Protein AF-A0A7S4IQ19-F1 (afdb_monomer_lite)

Organism: NCBI:txid72548

Radius of gyration: 17.25 Å; chains: 1; bounding box: 38×39×46 Å

Sequence (146 aa):
PANYAGDPLLTNWTKPSYNPIIESTQRDPSTPWQTPSGEWRLRTYDSMVYGAASAADVLAGKWYTIGKSGDFRQCECPSVYPLPAPTPGTEAAYAAAKAAGALPDTVHKTSCGGDWWQVGSYVAGPPKTLGSFNATPGWEDLFEQR

Foldseek 3Di:
DFDCPVCVVSPDDDDDPPPPLDPPPFDQKEDWDADPQQWIWIATLQQWIKIANHPVRVVVSNIDTLGHDPQADRAHNKYKDFDDQDDPPCNVVVVVCVVVVNAATMWIWHQDVFIFIFGFHWACPDPSHRIHTDGDPPRGGPDGPD

InterPro domains:
  IPR023296 Glycosyl hydrolase, five-bladed beta-propeller domain superfamily [G3DSA:2.115.10.20] (2-142)
  IPR023296 Glycosyl hydrolase, five-bladed beta-propeller domain superfamily [SSF75005] (4-128)

Secondary structure (DSSP, 8-state):
---TTT-TT-------TT--SS-TT---PPPPEE-TTS-EEEE-TTSEEEEESSHHHHHTT--EEEEE-SSS---EEEEEEEPPPPPTT-HHHHHHHHHTT-S--EEEEEESSSEEEEEEEEE--STTS--EEEEPTT-SSTT-B-

pLDDT: mean 91.53, std 9.38, range [50.28, 98.5]

Structure (mmCIF, N/CA/C/O backbone):
data_AF-A0A7S4IQ19-F1
#
_entry.id   AF-A0A7S4IQ19-F1
#
loop_
_atom_site.group_PDB
_atom_site.id
_atom_site.type_symbol
_atom_site.label_atom_id
_atom_site.label_alt_id
_atom_site.label_comp_id
_atom_site.label_asym_id
_atom_site.label_entity_id
_atom_site.label_seq_id
_atom_site.pdbx_PDB_ins_code
_atom_site.Cartn_x
_atom_site.Cartn_y
_atom_site.Cartn_z
_atom_site.occupancy
_atom_site.B_iso_or_equiv
_atom_site.auth_seq_id
_atom_site.auth_comp_id
_atom_site.auth_asym_id
_atom_site.auth_atom_id
_atom_site.pdbx_PDB_model_num
ATOM 1 N N . PRO A 1 1 ? -9.970 10.751 16.019 1.00 61.88 1 PRO A N 1
ATOM 2 C CA . PRO A 1 1 ? -9.352 11.123 14.720 1.00 61.88 1 PRO A CA 1
ATOM 3 C C . PRO A 1 1 ? -8.419 12.326 14.904 1.00 61.88 1 PRO A C 1
ATOM 5 O O . PRO A 1 1 ? -8.631 13.078 15.852 1.00 61.88 1 PRO A O 1
ATOM 8 N N . ALA A 1 2 ? -7.406 12.489 14.050 1.00 70.81 2 ALA A N 1
ATOM 9 C CA . ALA A 1 2 ? -6.478 13.622 14.117 1.00 70.81 2 ALA A CA 1
ATOM 10 C C . ALA A 1 2 ? -7.171 14.953 13.758 1.00 70.81 2 ALA A C 1
ATOM 12 O O . ALA A 1 2 ? -7.957 15.006 12.811 1.00 70.81 2 ALA A O 1
ATOM 13 N N . ASN A 1 3 ? -6.878 16.024 14.503 1.00 78.50 3 ASN A N 1
ATOM 14 C CA . ASN A 1 3 ? -7.401 17.373 14.263 1.00 78.50 3 ASN A CA 1
ATOM 15 C C . ASN A 1 3 ? -6.382 18.215 13.479 1.00 78.50 3 ASN A C 1
ATOM 17 O O . ASN A 1 3 ? -5.741 19.090 14.044 1.00 78.50 3 ASN A O 1
ATOM 21 N N . TYR A 1 4 ? -6.231 17.976 12.178 1.00 82.69 4 TYR A N 1
ATOM 22 C CA . TYR A 1 4 ? -5.222 18.683 11.373 1.00 82.69 4 TYR A CA 1
ATOM 23 C C . TYR A 1 4 ? -5.389 20.214 11.350 1.00 82.69 4 TYR A C 1
ATOM 25 O O . TYR A 1 4 ? -4.401 20.930 11.228 1.00 82.69 4 TYR A O 1
ATOM 33 N N . ALA A 1 5 ? -6.621 20.722 11.477 1.00 86.50 5 ALA A N 1
ATOM 34 C CA . ALA A 1 5 ? -6.893 22.161 11.451 1.00 86.50 5 ALA A CA 1
ATOM 35 C C . ALA A 1 5 ? -6.515 22.870 12.764 1.00 86.50 5 ALA A C 1
ATOM 37 O O . ALA A 1 5 ? -6.096 24.024 12.731 1.00 86.50 5 ALA A O 1
ATOM 38 N N . GLY A 1 6 ? -6.675 22.200 13.912 1.00 91.94 6 GLY A N 1
ATOM 39 C CA . GLY A 1 6 ? -6.386 22.765 15.239 1.00 91.94 6 GLY A CA 1
ATOM 40 C C . GLY A 1 6 ? -5.126 22.225 15.923 1.00 91.94 6 GLY A C 1
ATOM 41 O O . GLY A 1 6 ? -4.714 22.774 16.937 1.00 91.94 6 GLY A O 1
ATOM 42 N N . ASP A 1 7 ? -4.521 21.164 15.391 1.00 92.31 7 ASP A N 1
ATOM 43 C CA . ASP A 1 7 ? -3.308 20.514 15.899 1.00 92.31 7 ASP A CA 1
ATOM 44 C C . ASP A 1 7 ? -2.420 20.072 14.715 1.00 92.31 7 ASP A C 1
ATOM 46 O O . ASP A 1 7 ? -2.296 18.879 14.427 1.00 92.31 7 ASP A O 1
ATOM 50 N N . PRO A 1 8 ? -1.819 21.024 13.973 1.00 92.25 8 PRO A N 1
ATOM 51 C CA . PRO A 1 8 ? -1.045 20.733 12.761 1.00 92.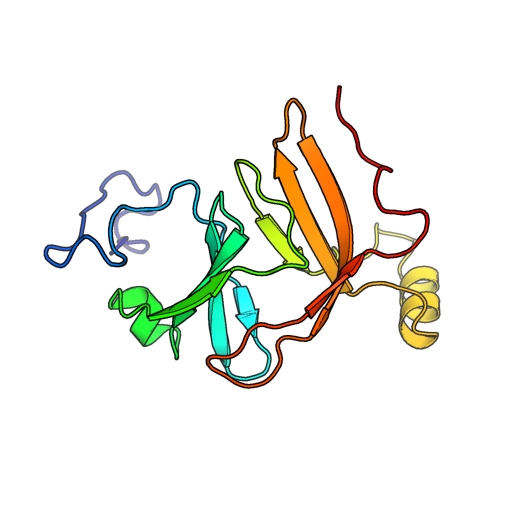25 8 PRO A CA 1
ATOM 52 C C . PRO A 1 8 ? 0.225 19.915 13.031 1.00 92.25 8 PRO A C 1
ATOM 54 O O . PRO A 1 8 ? 0.751 19.275 12.124 1.00 92.25 8 PRO A O 1
ATOM 57 N N . LEU A 1 9 ? 0.716 19.930 14.273 1.00 93.69 9 LEU A N 1
ATOM 58 C CA . LEU A 1 9 ? 1.867 19.139 14.707 1.00 93.69 9 LEU A CA 1
ATOM 59 C C . LEU A 1 9 ? 1.467 17.753 15.232 1.00 93.69 9 LEU A C 1
ATOM 61 O O . LEU A 1 9 ? 2.349 16.973 15.583 1.00 93.69 9 LEU A O 1
ATOM 65 N N . LEU A 1 10 ? 0.165 17.442 15.277 1.00 92.38 10 LEU A N 1
ATOM 66 C CA . LEU A 1 10 ? -0.374 16.170 15.759 1.00 92.38 10 LEU A CA 1
ATOM 67 C C . LEU A 1 10 ? 0.164 15.810 17.150 1.00 92.38 10 LEU A C 1
ATOM 69 O O . LEU A 1 10 ? 0.646 14.703 17.386 1.00 92.38 10 LEU A O 1
ATOM 73 N N . THR A 1 11 ? 0.117 16.762 18.077 1.00 94.00 11 THR A N 1
ATOM 74 C CA . THR A 1 11 ? 0.588 16.562 19.454 1.00 94.00 11 THR A CA 1
ATOM 75 C C . THR A 1 11 ? -0.391 15.745 20.298 1.00 94.00 11 THR A C 1
ATOM 77 O O . THR A 1 11 ? 0.023 15.089 21.254 1.00 94.00 11 THR A O 1
ATOM 80 N N . ASN A 1 12 ? -1.674 15.717 19.926 1.00 91.00 12 ASN A N 1
ATOM 81 C CA . ASN A 1 12 ? -2.728 15.015 20.650 1.00 91.00 12 ASN A CA 1
ATOM 82 C C . ASN A 1 12 ? -3.312 13.869 19.818 1.00 91.00 12 ASN A C 1
ATOM 84 O O . ASN A 1 12 ? -3.902 14.072 18.756 1.00 91.00 12 ASN A O 1
ATOM 88 N N . TRP A 1 13 ? -3.225 12.650 20.355 1.00 89.56 13 TRP A N 1
ATOM 89 C CA . TRP A 1 13 ? -3.779 11.447 19.733 1.00 89.56 13 TRP A CA 1
ATOM 90 C C . TRP A 1 13 ? -4.848 10.818 20.621 1.00 89.56 13 TRP A C 1
ATOM 92 O O . TRP A 1 13 ? -4.587 10.432 21.759 1.00 89.56 13 TRP A O 1
ATOM 102 N N . THR A 1 14 ? -6.057 10.655 20.083 1.00 89.25 14 THR A N 1
ATOM 103 C CA . THR A 1 14 ? -7.145 9.934 20.756 1.00 89.25 14 THR A CA 1
ATOM 104 C C . THR A 1 14 ? -7.401 8.609 20.059 1.00 89.25 14 THR A C 1
ATOM 106 O O . THR A 1 14 ? -7.734 8.575 18.870 1.00 89.25 14 THR A O 1
ATOM 109 N N . LYS A 1 15 ? -7.290 7.512 20.813 1.00 90.25 15 LYS A N 1
ATOM 110 C CA . LYS A 1 15 ? -7.715 6.193 20.342 1.00 90.25 15 LYS A CA 1
ATOM 111 C C . LYS A 1 15 ? -9.246 6.144 20.326 1.00 90.25 15 LYS A C 1
ATOM 113 O O . LYS A 1 15 ? -9.858 6.555 21.312 1.00 90.25 15 LYS A O 1
ATOM 118 N N . PRO A 1 16 ? -9.876 5.660 19.248 1.00 89.19 16 PRO A N 1
ATOM 119 C CA . PRO A 1 16 ? -11.318 5.475 19.248 1.00 89.19 16 PRO A CA 1
ATOM 120 C C . PRO A 1 16 ? -11.731 4.422 20.284 1.00 89.19 16 PRO A C 1
ATOM 122 O O . PRO A 1 16 ? -11.002 3.461 20.533 1.00 89.19 16 PRO A O 1
ATOM 125 N N . SER A 1 17 ? -12.919 4.589 20.865 1.00 92.75 17 SER A N 1
ATOM 126 C CA . SER A 1 17 ? -13.470 3.666 21.869 1.00 92.75 17 SER A CA 1
ATOM 127 C C . SER A 1 17 ? -13.808 2.284 21.308 1.00 92.75 17 SER A C 1
ATOM 129 O O . SER A 1 17 ? -13.890 1.331 22.072 1.00 92.75 17 SER A O 1
ATOM 131 N N . TYR A 1 18 ? -13.979 2.168 19.988 1.00 89.31 18 TYR A N 1
ATOM 132 C CA . TYR A 1 18 ? -14.252 0.909 19.292 1.00 89.31 18 TYR A CA 1
ATOM 133 C C . TYR A 1 18 ? -12.992 0.086 18.984 1.00 89.31 18 TYR A C 1
ATOM 135 O O . TYR A 1 18 ? -13.085 -0.919 18.288 1.00 89.31 18 TYR A O 1
ATOM 143 N N . ASN A 1 19 ? -11.809 0.501 19.448 1.00 91.75 19 ASN A N 1
ATOM 144 C CA . ASN A 1 19 ? -10.616 -0.326 19.297 1.00 91.75 19 ASN A CA 1
ATOM 145 C C . ASN A 1 19 ? -10.763 -1.665 20.056 1.00 91.75 19 ASN A C 1
ATOM 147 O O . ASN A 1 19 ? -11.280 -1.671 21.174 1.00 91.75 19 ASN A O 1
ATOM 151 N N . PRO A 1 20 ? -10.221 -2.771 19.509 1.00 93.00 20 PRO A N 1
ATOM 152 C CA . PRO A 1 20 ? -9.424 -2.832 18.283 1.00 93.00 20 PRO A CA 1
ATOM 153 C C . PRO A 1 20 ? -10.287 -2.903 17.005 1.00 93.00 20 PRO A C 1
ATOM 155 O O . PRO A 1 20 ? -11.367 -3.477 17.008 1.00 93.00 20 PRO A O 1
ATOM 158 N N . ILE A 1 21 ? -9.796 -2.332 15.898 1.00 92.62 21 ILE A N 1
ATOM 159 C CA . ILE A 1 21 ? -10.499 -2.342 14.592 1.00 92.62 21 ILE A CA 1
ATOM 160 C C . ILE A 1 21 ? -10.375 -3.673 13.832 1.00 92.62 21 ILE A C 1
ATOM 162 O O . ILE A 1 21 ? -11.132 -3.936 12.904 1.00 92.62 21 ILE A O 1
ATOM 166 N N . ILE A 1 22 ? -9.398 -4.494 14.217 1.00 91.12 22 ILE A N 1
ATOM 167 C CA . ILE A 1 22 ? -9.121 -5.855 13.745 1.00 91.12 22 ILE A CA 1
ATOM 168 C C . ILE A 1 22 ? -8.676 -6.635 14.987 1.00 91.12 22 ILE A C 1
ATOM 170 O O . ILE A 1 22 ? -7.987 -6.067 15.834 1.00 91.12 22 ILE A O 1
ATOM 174 N N . GLU A 1 23 ? -9.042 -7.910 15.119 1.00 87.25 23 GLU A N 1
ATOM 175 C CA . GLU A 1 23 ? -8.580 -8.745 16.237 1.00 87.25 23 GLU A CA 1
ATOM 176 C C . GLU A 1 23 ? -7.045 -8.726 16.374 1.00 87.25 23 GLU A C 1
ATOM 178 O O . GLU A 1 23 ? -6.321 -8.779 15.380 1.00 87.25 23 GLU A O 1
ATOM 183 N N . SER A 1 24 ? -6.540 -8.668 17.612 1.00 79.62 24 SER A N 1
ATOM 184 C CA . SER A 1 24 ? -5.115 -8.479 17.947 1.00 79.62 24 SER A CA 1
ATOM 185 C C . SER A 1 24 ? -4.225 -9.708 17.681 1.00 79.62 24 SER A C 1
ATOM 187 O O . SER A 1 24 ? -3.373 -10.054 18.495 1.00 79.62 24 SER A O 1
ATOM 189 N N . THR A 1 25 ? -4.422 -10.394 16.557 1.00 86.62 25 THR A N 1
ATOM 190 C CA . THR A 1 25 ? -3.649 -11.571 16.130 1.00 86.62 25 THR A CA 1
ATOM 191 C C . THR A 1 25 ? -2.483 -11.215 15.204 1.00 86.62 25 THR A C 1
ATOM 193 O O . THR A 1 25 ? -1.704 -12.089 14.834 1.00 86.62 25 THR A O 1
ATOM 196 N N . GLN A 1 26 ? -2.351 -9.940 14.824 1.00 92.00 26 GLN A N 1
ATOM 197 C CA . GLN A 1 26 ? -1.368 -9.439 13.863 1.00 92.00 26 GLN A CA 1
ATOM 198 C C . GLN A 1 26 ? -0.599 -8.222 14.394 1.00 92.00 26 GLN A C 1
ATOM 200 O O . GLN A 1 26 ? -1.022 -7.569 15.349 1.00 92.00 26 GLN A O 1
ATOM 205 N N . ARG A 1 27 ? 0.526 -7.904 13.740 1.00 94.38 27 ARG A N 1
ATOM 206 C CA . ARG A 1 27 ? 1.360 -6.722 14.007 1.00 94.38 27 ARG A CA 1
ATOM 207 C C . ARG A 1 27 ? 1.846 -6.062 12.715 1.00 94.38 27 ARG A C 1
ATOM 209 O O . ARG A 1 27 ? 1.709 -6.641 11.640 1.00 94.38 27 ARG A O 1
ATOM 216 N N . ASP A 1 28 ? 2.426 -4.876 12.851 1.00 96.06 28 ASP A N 1
ATOM 217 C CA . ASP A 1 28 ? 3.067 -4.104 11.779 1.00 96.06 28 ASP A CA 1
ATOM 218 C C . ASP A 1 28 ? 2.140 -3.847 10.577 1.00 96.06 28 ASP A C 1
ATOM 220 O O . ASP A 1 28 ? 2.382 -4.363 9.484 1.00 96.06 28 ASP A O 1
ATOM 224 N N . PRO A 1 29 ? 1.034 -3.096 10.752 1.00 96.19 29 PRO A N 1
ATOM 225 C CA . PRO A 1 29 ? 0.191 -2.726 9.625 1.00 96.19 29 PRO A CA 1
ATOM 226 C C . PRO A 1 29 ? 0.955 -1.806 8.665 1.00 96.19 29 PRO A C 1
ATOM 228 O O . PRO A 1 29 ? 1.586 -0.835 9.086 1.00 96.19 29 PRO A O 1
ATOM 231 N N . SER A 1 30 ? 0.854 -2.085 7.368 1.00 97.44 30 SER A N 1
ATOM 232 C CA . SER A 1 30 ? 1.342 -1.194 6.320 1.00 97.44 30 SER A CA 1
ATOM 233 C C . SER A 1 30 ? 0.522 0.095 6.266 1.00 97.44 30 SER A C 1
ATOM 235 O O . SER A 1 30 ? -0.622 0.151 6.730 1.00 97.44 30 SER A O 1
ATOM 237 N N . THR A 1 31 ? 1.046 1.108 5.574 1.00 97.06 31 THR A N 1
ATOM 238 C CA . THR A 1 31 ? 0.190 2.178 5.047 1.00 97.06 31 THR A CA 1
ATOM 239 C C . THR A 1 31 ? -0.915 1.552 4.185 1.00 97.06 31 THR A C 1
ATOM 241 O O . THR A 1 31 ? -0.606 0.695 3.346 1.00 97.06 31 THR A O 1
ATOM 244 N N . PRO A 1 32 ? -2.192 1.928 4.374 1.00 97.06 32 PRO A N 1
ATOM 245 C CA . PRO A 1 32 ? -3.252 1.469 3.494 1.00 97.06 32 PRO A CA 1
ATOM 246 C C . PRO A 1 32 ? -3.113 2.024 2.073 1.00 97.06 32 PRO A C 1
ATOM 248 O O . PRO A 1 32 ? -2.773 3.192 1.894 1.00 97.06 32 PRO A O 1
ATOM 251 N N . TRP A 1 33 ? -3.452 1.224 1.066 1.00 97.25 33 TR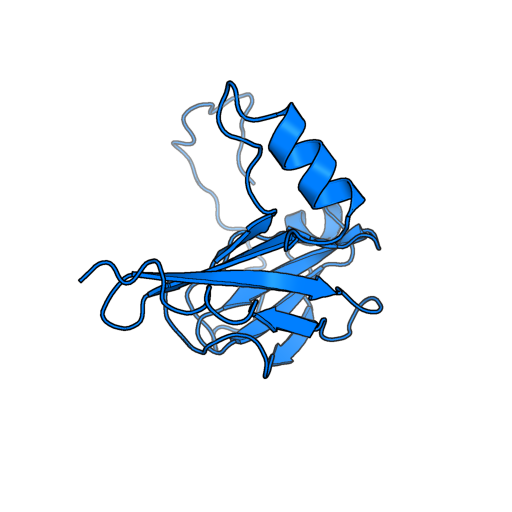P A N 1
ATOM 252 C CA . TRP A 1 33 ? -3.528 1.644 -0.334 1.00 97.25 33 TRP A CA 1
ATOM 253 C C . TRP A 1 33 ? -4.939 1.439 -0.885 1.00 97.25 33 TRP A C 1
ATOM 255 O O . TRP A 1 33 ? -5.664 0.539 -0.460 1.00 97.25 33 TRP A O 1
ATOM 265 N N . GLN A 1 34 ? -5.341 2.270 -1.844 1.00 97.44 34 GLN A N 1
ATOM 266 C CA . GLN A 1 34 ? -6.640 2.148 -2.499 1.00 97.44 34 GLN A CA 1
ATOM 267 C C . GLN A 1 34 ? -6.513 1.346 -3.799 1.00 97.44 34 GLN A C 1
ATOM 269 O O . GLN A 1 34 ? -5.614 1.577 -4.604 1.00 97.44 34 GLN A O 1
ATOM 274 N N . THR A 1 35 ? -7.422 0.400 -4.013 1.00 96.88 35 THR A N 1
ATOM 275 C CA . THR A 1 35 ? -7.535 -0.357 -5.266 1.00 96.88 35 THR A CA 1
ATOM 276 C C . THR A 1 35 ? -8.305 0.440 -6.329 1.00 96.88 35 THR A C 1
ATOM 278 O O . THR A 1 35 ? -9.080 1.332 -5.975 1.00 96.88 35 THR A O 1
ATOM 281 N N . PRO A 1 36 ? -8.215 0.076 -7.624 1.00 96.56 36 PRO A N 1
ATOM 282 C CA . PRO A 1 36 ? -9.026 0.703 -8.676 1.00 96.56 36 PRO A CA 1
ATOM 283 C C . PRO A 1 36 ? -10.544 0.614 -8.447 1.00 96.56 36 PRO A C 1
ATOM 285 O O . PRO A 1 36 ? -11.296 1.428 -8.971 1.00 96.56 36 PRO A O 1
ATOM 288 N N . SER A 1 37 ? -11.000 -0.361 -7.652 1.00 97.12 37 SER A N 1
ATOM 289 C CA . SER A 1 37 ? -12.414 -0.529 -7.286 1.00 97.12 37 SER A CA 1
ATOM 290 C C . SER A 1 37 ? -12.890 0.414 -6.171 1.00 97.12 37 SER A C 1
ATOM 292 O O . SER A 1 37 ? -14.072 0.429 -5.842 1.00 97.12 37 SER A O 1
ATOM 294 N N . GLY A 1 38 ? -11.978 1.179 -5.563 1.00 97.69 38 GLY A N 1
ATOM 295 C CA . GLY A 1 38 ? -12.258 2.063 -4.433 1.00 97.69 38 GLY A CA 1
ATOM 296 C C . GLY A 1 38 ? -12.099 1.413 -3.053 1.00 97.69 38 GLY A C 1
ATOM 297 O O . GLY A 1 38 ? -11.997 2.149 -2.069 1.00 97.69 38 GLY A O 1
ATOM 298 N N . GLU A 1 39 ? -12.006 0.077 -2.975 1.00 98.38 39 GLU A N 1
ATOM 299 C CA . GLU A 1 39 ? -11.674 -0.663 -1.748 1.00 98.38 39 GLU A CA 1
ATOM 300 C C . GLU A 1 39 ? -10.261 -0.301 -1.274 1.00 98.38 39 GLU A C 1
ATOM 302 O O . GLU A 1 39 ? -9.316 -0.303 -2.066 1.00 98.38 39 GLU A O 1
ATOM 307 N N . TRP A 1 40 ? -10.117 -0.023 0.018 1.00 98.50 40 TRP A N 1
ATOM 308 C CA . TRP A 1 40 ? -8.842 0.201 0.690 1.00 98.50 40 TRP A CA 1
ATOM 309 C C . TRP A 1 40 ? -8.308 -1.100 1.253 1.00 98.50 40 TRP A C 1
ATOM 311 O O . TRP A 1 40 ? -9.076 -1.906 1.772 1.00 98.50 40 TRP A O 1
ATOM 321 N N . ARG A 1 41 ? -6.993 -1.292 1.190 1.00 98.19 41 ARG A N 1
ATOM 322 C CA . ARG A 1 41 ? -6.319 -2.480 1.704 1.00 98.19 41 ARG A CA 1
ATOM 323 C C . ARG A 1 41 ? -5.121 -2.102 2.546 1.00 98.19 41 ARG A C 1
ATOM 325 O O . ARG A 1 41 ? -4.472 -1.103 2.274 1.00 98.19 41 ARG A O 1
ATOM 332 N N . LEU A 1 42 ? -4.826 -2.913 3.550 1.00 97.38 42 LEU A N 1
ATOM 333 C CA . LEU A 1 42 ? -3.549 -2.899 4.259 1.00 97.38 42 LEU A CA 1
ATOM 334 C C . LEU A 1 42 ? -3.073 -4.336 4.432 1.00 97.38 42 LEU A C 1
ATOM 336 O O . LEU A 1 42 ? -3.886 -5.265 4.398 1.00 97.38 42 LEU A O 1
ATOM 340 N N . ARG A 1 43 ? -1.772 -4.519 4.651 1.00 97.00 43 ARG A N 1
ATOM 341 C CA . ARG A 1 43 ? -1.218 -5.820 5.029 1.00 97.00 43 ARG A CA 1
ATOM 342 C C . ARG A 1 43 ? -0.460 -5.759 6.347 1.00 97.00 43 ARG A C 1
ATOM 344 O O . ARG A 1 43 ? -0.076 -4.681 6.784 1.00 97.00 43 ARG A O 1
ATOM 351 N N . THR A 1 44 ? -0.232 -6.915 6.955 1.00 97.00 44 THR A N 1
ATOM 352 C CA . THR A 1 44 ? 0.499 -7.051 8.225 1.00 97.00 44 THR A CA 1
ATOM 353 C C . THR A 1 44 ? 1.684 -8.003 8.093 1.00 97.00 44 THR A C 1
ATOM 355 O O . THR A 1 44 ? 1.910 -8.578 7.020 1.00 97.00 44 THR A O 1
ATOM 358 N N . TYR A 1 45 ? 2.432 -8.179 9.187 1.00 95.38 45 TYR A N 1
ATOM 359 C CA . TYR A 1 45 ? 3.580 -9.083 9.302 1.00 95.38 45 TYR A CA 1
ATOM 360 C C . TYR A 1 45 ? 3.356 -10.454 8.637 1.00 95.38 45 TYR A C 1
ATOM 362 O O . TYR A 1 45 ? 4.144 -10.860 7.784 1.00 95.38 45 TYR A O 1
ATOM 370 N N . ASP A 1 46 ? 2.248 -11.135 8.955 1.00 94.56 46 ASP A N 1
ATOM 371 C CA . ASP A 1 46 ? 1.973 -12.511 8.507 1.00 94.56 46 ASP A CA 1
ATOM 372 C C . ASP A 1 46 ? 1.384 -12.610 7.087 1.00 94.56 46 ASP A C 1
ATOM 374 O O . ASP A 1 46 ? 0.654 -13.542 6.760 1.00 94.56 46 ASP A O 1
ATOM 378 N N . SER A 1 47 ? 1.630 -11.607 6.243 1.00 95.56 47 SER A N 1
ATOM 379 C CA . SER A 1 47 ? 1.050 -11.479 4.893 1.00 95.56 47 SER A CA 1
ATOM 380 C C . SER A 1 47 ? -0.483 -11.481 4.851 1.00 95.56 47 SER A C 1
ATOM 382 O O . SER A 1 47 ? -1.078 -11.641 3.783 1.00 95.56 47 SER A O 1
ATOM 384 N N . MET A 1 48 ? -1.141 -11.265 5.992 1.00 97.56 48 MET A N 1
ATOM 385 C CA . MET A 1 48 ? -2.581 -11.047 6.045 1.00 97.56 48 MET A CA 1
ATOM 386 C C . MET A 1 48 ? -2.924 -9.723 5.374 1.00 97.56 48 MET A C 1
ATOM 388 O O . MET A 1 48 ? -2.249 -8.718 5.591 1.00 97.56 48 MET A O 1
ATOM 392 N N . VAL A 1 49 ? -3.984 -9.735 4.573 1.00 97.81 49 VAL A N 1
ATOM 393 C CA . VAL A 1 49 ? -4.560 -8.568 3.913 1.00 97.81 49 VAL A CA 1
ATOM 394 C C . VAL A 1 49 ? -5.938 -8.304 4.507 1.00 97.81 49 VAL A C 1
ATOM 396 O O . VAL A 1 49 ? -6.773 -9.209 4.626 1.00 97.81 49 VAL A O 1
ATOM 399 N N . TYR A 1 50 ? -6.175 -7.044 4.846 1.00 98.06 50 TYR A N 1
ATOM 400 C CA . TYR A 1 50 ? -7.450 -6.534 5.336 1.00 98.06 50 TYR A CA 1
ATOM 401 C C . TYR A 1 50 ? -8.003 -5.511 4.357 1.00 98.06 50 TYR A C 1
ATOM 403 O O . TYR A 1 50 ? -7.233 -4.816 3.696 1.00 98.06 50 TYR A O 1
ATOM 411 N N . GLY A 1 51 ? -9.327 -5.422 4.274 1.00 97.88 51 GLY A N 1
ATOM 412 C CA . GLY A 1 51 ? -10.042 -4.507 3.395 1.00 97.88 51 GLY A CA 1
ATOM 413 C C . GLY A 1 51 ? -10.979 -3.572 4.153 1.00 97.88 51 GLY A C 1
ATOM 414 O O . GLY A 1 51 ? -11.517 -3.941 5.194 1.00 97.88 51 GLY A O 1
ATOM 415 N N . ALA A 1 52 ? -11.205 -2.385 3.602 1.00 98.38 52 ALA A N 1
ATOM 416 C CA . ALA A 1 52 ? -12.283 -1.475 3.972 1.00 98.38 52 ALA A CA 1
ATOM 417 C C . ALA A 1 52 ? -12.956 -0.972 2.688 1.00 98.38 52 ALA A C 1
ATOM 419 O O . ALA A 1 52 ? -12.279 -0.612 1.724 1.00 98.38 52 ALA A O 1
ATOM 420 N N . ALA A 1 53 ? -14.289 -0.938 2.644 1.00 98.31 53 ALA A N 1
ATOM 421 C CA . ALA A 1 53 ? -15.002 -0.706 1.384 1.00 98.31 53 ALA A CA 1
ATOM 422 C C . ALA A 1 53 ? -14.896 0.744 0.875 1.00 98.31 53 ALA A C 1
ATOM 424 O O . ALA A 1 53 ? -15.167 1.011 -0.293 1.00 98.31 53 ALA A O 1
ATOM 425 N N . SER A 1 54 ? -14.514 1.689 1.738 1.00 97.81 54 SER A N 1
ATOM 426 C CA . SER A 1 54 ? -14.399 3.109 1.405 1.00 97.81 54 SER A CA 1
ATOM 427 C C . SER A 1 54 ? -13.484 3.853 2.383 1.00 97.81 54 SER A C 1
ATOM 429 O O . SER A 1 54 ? -13.174 3.354 3.465 1.00 97.81 54 SER A O 1
ATOM 431 N N . ALA A 1 55 ? -13.114 5.095 2.052 1.00 96.38 55 ALA A N 1
ATOM 432 C CA . ALA A 1 55 ? -12.388 5.971 2.976 1.00 96.38 55 ALA A CA 1
ATOM 433 C C . ALA A 1 55 ? -13.194 6.268 4.259 1.00 96.38 55 ALA A C 1
ATOM 435 O O . ALA A 1 55 ? -12.621 6.400 5.338 1.00 96.38 55 ALA A O 1
ATOM 436 N N . ALA A 1 56 ? -14.528 6.327 4.165 1.00 95.94 56 ALA A N 1
ATOM 437 C CA . ALA A 1 56 ? -15.391 6.485 5.333 1.00 95.94 56 ALA A CA 1
ATOM 438 C C . ALA A 1 56 ? -15.304 5.268 6.269 1.00 95.94 56 ALA A C 1
ATOM 440 O O . ALA A 1 56 ? -15.260 5.431 7.487 1.00 95.94 56 ALA A O 1
ATOM 441 N N . ASP A 1 57 ? -15.213 4.060 5.710 1.00 97.06 57 ASP A N 1
ATOM 442 C CA . ASP A 1 57 ? -15.048 2.831 6.488 1.00 97.06 57 ASP A CA 1
ATOM 443 C C . ASP A 1 57 ? -13.653 2.722 7.115 1.00 97.06 57 ASP A C 1
ATOM 445 O O . ASP A 1 57 ? -13.552 2.321 8.274 1.00 97.06 57 ASP A O 1
ATOM 449 N N . VAL A 1 58 ? -12.599 3.172 6.418 1.00 95.31 58 VAL A N 1
ATOM 450 C CA . VAL A 1 58 ? -11.250 3.322 7.000 1.00 95.31 58 VAL A CA 1
ATOM 451 C C . VAL A 1 58 ? -11.305 4.191 8.259 1.00 95.31 58 VAL A C 1
ATOM 453 O O . VAL A 1 58 ? -10.824 3.781 9.316 1.00 95.31 58 VAL A O 1
ATOM 456 N N . LEU A 1 59 ? -11.939 5.366 8.171 1.00 91.75 59 LEU A N 1
ATOM 457 C CA . LEU A 1 59 ? -12.065 6.300 9.294 1.00 91.75 59 LEU A CA 1
ATOM 458 C C . LEU A 1 59 ? -12.953 5.759 10.421 1.00 91.75 59 LEU A C 1
ATOM 460 O O . LEU A 1 59 ? -12.675 6.017 11.591 1.00 91.75 59 LEU A O 1
ATOM 464 N N . ALA A 1 60 ? -13.991 4.995 10.080 1.00 93.50 60 ALA A N 1
ATOM 465 C CA . ALA A 1 60 ? -14.881 4.349 11.040 1.00 93.50 60 ALA A CA 1
ATOM 466 C C . ALA A 1 60 ? -14.302 3.055 11.644 1.00 93.50 60 ALA A C 1
ATOM 468 O O . ALA A 1 60 ? -14.967 2.430 12.466 1.00 93.50 60 ALA A O 1
ATOM 469 N N . GLY A 1 61 ? -13.097 2.631 11.241 1.00 94.25 61 GLY A N 1
ATOM 470 C CA . GLY A 1 61 ? -12.484 1.392 11.721 1.00 94.25 61 GLY A CA 1
ATOM 471 C C . GLY A 1 61 ? -13.183 0.118 11.240 1.00 94.25 61 GLY A C 1
ATOM 472 O O . GLY A 1 61 ? -13.045 -0.923 11.872 1.00 94.25 61 GLY A O 1
ATOM 473 N N . LYS A 1 62 ? -13.935 0.182 10.138 1.00 96.38 62 LYS A N 1
ATOM 474 C CA . LYS A 1 62 ? -14.671 -0.955 9.575 1.00 96.38 62 LYS A CA 1
ATOM 475 C C . LYS A 1 62 ? -13.784 -1.727 8.605 1.00 96.38 62 LYS A C 1
ATOM 477 O O . LYS A 1 62 ? -13.837 -1.518 7.392 1.00 96.38 62 LYS A O 1
ATOM 482 N N . TRP A 1 63 ? -12.980 -2.620 9.164 1.00 97.06 63 TRP A N 1
ATOM 483 C CA . TRP A 1 63 ? -12.101 -3.504 8.411 1.00 97.06 63 TRP A CA 1
ATOM 484 C C . TRP A 1 63 ? -12.642 -4.932 8.397 1.00 97.06 63 TRP A C 1
ATOM 486 O O . TRP A 1 63 ? -13.247 -5.392 9.362 1.00 97.06 63 TRP A O 1
ATOM 496 N N . TYR A 1 64 ? -12.410 -5.645 7.301 1.00 97.06 64 TYR A N 1
ATOM 497 C CA . TYR A 1 64 ? -12.675 -7.075 7.183 1.00 97.06 64 TYR A CA 1
ATOM 498 C C . TYR A 1 64 ? -11.432 -7.814 6.709 1.00 97.06 64 TYR A C 1
ATOM 500 O O . TYR A 1 64 ? -10.596 -7.279 5.981 1.00 97.06 64 TYR A O 1
ATOM 508 N N . THR A 1 65 ? -11.322 -9.074 7.106 1.00 97.19 65 THR A N 1
ATOM 509 C CA . THR A 1 65 ? -10.268 -9.967 6.630 1.00 97.19 65 THR A CA 1
ATOM 510 C C . THR A 1 65 ? -10.518 -10.335 5.170 1.00 97.19 65 THR A C 1
ATOM 512 O O . THR A 1 65 ? -11.606 -10.797 4.832 1.00 97.19 65 THR A O 1
ATOM 515 N N . ILE A 1 66 ? -9.509 -10.155 4.315 1.00 97.69 66 ILE A N 1
ATOM 516 C CA . ILE A 1 66 ? -9.512 -10.682 2.942 1.00 97.69 66 ILE A CA 1
ATOM 517 C C . ILE A 1 66 ? -8.841 -12.061 2.920 1.00 97.69 66 ILE A C 1
ATOM 519 O O . ILE A 1 66 ? -9.384 -13.000 2.348 1.00 97.69 66 ILE A O 1
ATOM 523 N N . GLY A 1 67 ? -7.685 -12.204 3.574 1.00 97.00 67 GLY A N 1
ATOM 524 C CA . GLY A 1 67 ? -6.985 -13.487 3.699 1.00 97.00 67 GLY A CA 1
ATOM 525 C C . GLY A 1 67 ? -5.468 -13.341 3.766 1.00 97.00 67 GLY A C 1
ATOM 526 O O . GLY A 1 67 ? -4.948 -12.227 3.769 1.00 97.00 67 GLY A O 1
ATOM 527 N N . LYS A 1 68 ? -4.758 -14.471 3.813 1.00 97.50 68 LYS A N 1
ATOM 528 C CA . LYS A 1 68 ? -3.291 -14.523 3.765 1.00 97.50 68 LYS A CA 1
ATOM 529 C C . LYS A 1 68 ? -2.822 -14.568 2.313 1.00 97.50 68 LYS A C 1
ATOM 531 O O . LYS A 1 68 ? -3.173 -15.499 1.594 1.00 97.50 68 LYS A O 1
ATOM 536 N N . SER A 1 69 ? -2.049 -13.575 1.883 1.00 96.56 69 SER A N 1
ATOM 537 C CA . SER A 1 69 ? -1.449 -13.562 0.545 1.00 96.56 69 SER A CA 1
ATOM 538 C C . SER A 1 69 ? -0.305 -14.572 0.463 1.00 96.56 69 SER A C 1
ATOM 540 O O . SER A 1 69 ? 0.571 -14.573 1.328 1.00 96.56 69 SER A O 1
ATOM 542 N N . GLY A 1 70 ? -0.305 -15.405 -0.581 1.00 95.38 70 GLY A N 1
ATOM 543 C CA . GLY A 1 70 ? 0.832 -16.269 -0.920 1.00 95.38 70 GLY A CA 1
ATOM 544 C C . GLY A 1 70 ? 1.963 -15.528 -1.640 1.00 95.38 70 GLY A C 1
ATOM 545 O O . GLY A 1 70 ? 3.096 -15.997 -1.637 1.00 95.38 70 GLY A O 1
ATOM 546 N N . ASP A 1 71 ? 1.664 -14.358 -2.204 1.00 94.31 71 ASP A N 1
ATOM 547 C CA . ASP A 1 71 ? 2.592 -13.595 -3.042 1.00 94.31 71 ASP A CA 1
ATOM 548 C C . ASP A 1 71 ? 3.453 -12.628 -2.223 1.00 94.31 71 ASP A C 1
ATOM 550 O O . ASP A 1 71 ? 4.573 -12.285 -2.600 1.00 94.31 71 ASP A O 1
ATOM 554 N N . PHE A 1 72 ? 2.931 -12.165 -1.083 1.00 93.25 72 PHE A N 1
ATOM 555 C CA . PHE A 1 72 ? 3.680 -11.301 -0.179 1.00 93.25 72 PHE A CA 1
ATOM 556 C C . PHE A 1 72 ? 4.495 -12.123 0.813 1.00 93.25 72 PHE A C 1
ATOM 558 O O . PHE A 1 72 ? 3.983 -13.016 1.489 1.00 93.25 72 PHE A O 1
ATOM 565 N N . ARG A 1 73 ? 5.765 -11.749 0.976 1.00 90.88 73 ARG A N 1
ATOM 566 C CA . ARG A 1 73 ? 6.655 -12.321 1.989 1.00 90.88 73 ARG A CA 1
ATOM 567 C C . ARG A 1 73 ? 6.158 -12.002 3.409 1.00 90.88 73 ARG A C 1
ATOM 569 O O . ARG A 1 73 ? 5.930 -10.834 3.748 1.00 90.88 73 ARG A O 1
ATOM 576 N N . GLN A 1 74 ? 6.057 -13.038 4.246 1.00 93.69 74 GLN A N 1
ATOM 577 C CA . GLN A 1 74 ? 5.827 -12.894 5.687 1.00 93.69 74 GLN A CA 1
ATOM 578 C C . GLN A 1 74 ? 7.072 -12.285 6.321 1.00 93.69 74 GLN A C 1
ATOM 580 O O . GLN A 1 74 ? 8.136 -12.907 6.307 1.00 93.69 74 GLN A O 1
ATOM 585 N N . CYS A 1 75 ? 6.945 -11.065 6.838 1.00 93.44 75 CYS A N 1
ATOM 586 C CA . CYS A 1 75 ? 8.074 -10.319 7.362 1.00 93.44 75 CYS A CA 1
ATOM 587 C C . CYS A 1 75 ? 7.666 -8.988 8.015 1.00 93.44 75 CYS A C 1
ATOM 589 O O . CYS A 1 75 ? 6.560 -8.503 7.782 1.00 93.44 75 CYS A O 1
ATOM 591 N N . GLU A 1 76 ? 8.549 -8.396 8.823 1.00 94.75 76 GLU A N 1
ATOM 592 C CA . GLU A 1 76 ? 8.266 -7.177 9.593 1.00 94.75 76 GLU A CA 1
ATOM 593 C C . GLU A 1 76 ? 8.213 -5.921 8.721 1.00 94.75 76 GLU A C 1
ATOM 595 O O . GLU A 1 76 ? 8.717 -5.895 7.594 1.00 94.75 76 GLU A O 1
ATOM 600 N N . CYS A 1 77 ? 7.594 -4.871 9.268 1.00 95.19 77 CYS A N 1
ATOM 601 C CA . CYS A 1 77 ? 7.526 -3.531 8.676 1.00 95.19 77 CYS A CA 1
ATOM 602 C C . CYS A 1 77 ? 7.127 -3.515 7.183 1.00 95.19 77 CYS A C 1
ATOM 604 O O . CYS A 1 77 ? 7.860 -2.951 6.357 1.00 95.19 77 CYS A O 1
ATOM 606 N N . PRO A 1 78 ? 5.996 -4.142 6.808 1.00 96.62 78 PRO A N 1
ATOM 607 C CA . PRO A 1 78 ? 5.599 -4.235 5.418 1.00 96.62 78 PRO A CA 1
ATOM 608 C C . PRO A 1 78 ? 5.116 -2.893 4.858 1.00 96.62 78 PRO A C 1
ATOM 610 O O . PRO A 1 78 ? 4.358 -2.174 5.505 1.00 96.62 78 PRO A O 1
ATOM 613 N N . SER A 1 79 ? 5.459 -2.612 3.601 1.00 96.12 79 SER A N 1
ATOM 614 C CA . SER A 1 79 ? 4.896 -1.498 2.828 1.00 96.12 79 SER A CA 1
ATOM 615 C C . SER A 1 79 ? 4.568 -1.935 1.404 1.00 96.12 79 SER A C 1
ATOM 617 O O . SER A 1 79 ? 5.318 -2.696 0.797 1.00 96.12 79 SER A O 1
ATOM 619 N N . VAL A 1 80 ? 3.458 -1.429 0.865 1.00 96.31 80 VAL A N 1
ATOM 620 C CA . VAL A 1 80 ? 3.047 -1.611 -0.534 1.00 96.31 80 VAL A CA 1
ATOM 621 C C . VAL A 1 80 ? 2.694 -0.238 -1.086 1.00 96.31 80 VAL A C 1
ATOM 623 O O . VAL A 1 80 ? 1.843 0.449 -0.523 1.00 96.31 80 VAL A O 1
ATOM 626 N N . TYR A 1 81 ? 3.373 0.191 -2.145 1.00 95.62 81 TYR A N 1
ATOM 627 C CA . TYR A 1 81 ? 3.172 1.515 -2.730 1.00 95.62 81 TYR A CA 1
ATOM 628 C C . TYR A 1 81 ? 3.464 1.513 -4.235 1.00 95.62 81 TYR A C 1
ATOM 630 O O . TYR A 1 81 ? 4.181 0.633 -4.713 1.00 95.62 81 TYR A O 1
ATOM 638 N N . PRO A 1 82 ? 2.913 2.471 -5.002 1.00 95.00 82 PRO A N 1
ATOM 639 C CA . PRO A 1 82 ? 3.168 2.557 -6.436 1.00 95.00 82 PRO A CA 1
ATOM 640 C C . PRO A 1 82 ? 4.654 2.738 -6.755 1.00 95.00 82 PRO A C 1
ATOM 642 O O . PRO A 1 82 ? 5.388 3.360 -5.982 1.00 95.00 82 PRO A O 1
ATOM 645 N N . LEU A 1 83 ? 5.083 2.267 -7.927 1.00 92.69 83 LEU A N 1
ATOM 646 C CA . LEU A 1 83 ? 6.399 2.590 -8.469 1.00 92.69 83 LEU A CA 1
ATOM 647 C C . LEU A 1 83 ? 6.578 4.123 -8.498 1.00 92.69 83 LEU A C 1
ATOM 649 O O . LEU A 1 83 ? 5.719 4.816 -9.058 1.00 92.69 83 LEU A O 1
ATOM 653 N N . PRO A 1 84 ? 7.661 4.670 -7.913 1.00 91.38 84 PRO A N 1
ATOM 654 C CA . PRO A 1 84 ? 7.911 6.104 -7.928 1.00 91.38 84 PRO A CA 1
ATOM 655 C C . PRO A 1 84 ? 7.967 6.699 -9.340 1.00 91.38 84 PRO A C 1
ATOM 657 O O . PRO A 1 84 ? 8.238 6.017 -10.332 1.00 91.38 84 PRO A O 1
ATOM 660 N N . ALA A 1 85 ? 7.731 8.009 -9.407 1.00 92.25 85 ALA A N 1
ATOM 661 C CA . ALA A 1 85 ? 7.918 8.797 -10.618 1.00 92.25 85 ALA A CA 1
ATOM 662 C C . ALA A 1 85 ? 9.379 8.725 -11.116 1.00 92.25 85 ALA A C 1
ATOM 664 O O . ALA A 1 85 ? 10.286 8.474 -10.314 1.00 92.25 85 ALA A O 1
ATOM 665 N N . PRO A 1 86 ? 9.627 8.964 -12.419 1.00 93.75 86 PRO A N 1
ATOM 666 C CA . PRO A 1 86 ? 10.983 9.014 -12.949 1.00 93.75 86 PRO A CA 1
ATOM 667 C C . PRO A 1 86 ? 11.842 10.055 -12.237 1.00 93.75 86 PRO A C 1
ATOM 669 O O . PRO A 1 86 ? 11.366 11.113 -11.822 1.00 93.75 86 PRO A O 1
ATOM 672 N N . THR A 1 87 ? 13.139 9.770 -12.163 1.00 92.69 87 THR A N 1
ATOM 673 C CA . THR A 1 87 ? 14.136 10.764 -11.767 1.00 92.69 87 THR A CA 1
ATOM 674 C C . THR A 1 87 ? 14.144 11.910 -12.786 1.00 92.69 87 THR A C 1
ATOM 676 O O . THR A 1 87 ? 14.094 11.627 -13.991 1.00 92.69 87 THR A O 1
ATOM 679 N N . PRO A 1 88 ? 14.246 13.180 -12.345 1.00 96.69 88 PRO A N 1
ATOM 680 C CA . PRO A 1 88 ? 14.333 14.315 -13.254 1.00 96.69 88 PRO A CA 1
ATOM 681 C C . PRO A 1 88 ? 15.389 14.121 -14.349 1.00 96.69 88 PRO A C 1
ATOM 683 O O . PRO A 1 88 ? 16.529 13.760 -14.054 1.00 96.69 88 PRO A O 1
ATOM 686 N N . GLY A 1 89 ? 15.007 14.342 -15.608 1.00 96.75 89 GLY A N 1
ATOM 687 C CA . GLY A 1 89 ? 15.856 14.130 -16.787 1.00 96.75 89 GLY A CA 1
ATOM 688 C C . GLY A 1 89 ? 15.749 12.739 -17.429 1.00 96.75 89 GLY A C 1
ATOM 689 O O . GLY A 1 89 ? 16.394 12.493 -18.448 1.00 96.75 89 GLY A O 1
ATOM 690 N N . THR A 1 90 ? 14.940 11.827 -16.874 1.00 95.88 90 THR A N 1
ATOM 691 C CA . THR A 1 90 ? 14.701 10.473 -17.425 1.00 95.88 90 THR A CA 1
ATOM 692 C C . THR A 1 90 ? 13.263 10.246 -17.904 1.00 95.88 90 THR A C 1
ATOM 694 O O . THR A 1 90 ? 12.899 9.137 -18.298 1.00 95.88 90 THR A O 1
ATOM 697 N N . GLU A 1 91 ? 12.433 11.290 -17.918 1.00 97.00 91 GLU A N 1
ATOM 698 C CA . GLU A 1 91 ? 10.987 11.211 -18.144 1.00 97.00 91 GLU A CA 1
ATOM 699 C C . GLU A 1 91 ? 10.641 10.582 -19.495 1.00 97.00 91 GLU A C 1
ATOM 701 O O . GLU A 1 91 ? 9.737 9.752 -19.570 1.00 97.00 91 GLU A O 1
ATOM 706 N N . ALA A 1 92 ? 11.379 10.927 -20.556 1.00 96.94 92 ALA A N 1
ATOM 707 C CA . ALA A 1 92 ? 11.144 10.386 -21.895 1.00 96.94 92 ALA A CA 1
ATOM 708 C C . ALA A 1 92 ? 11.415 8.87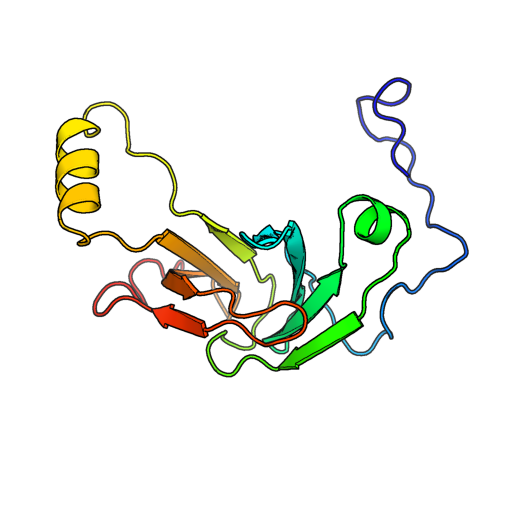4 -21.963 1.00 96.94 92 ALA A C 1
ATOM 710 O O . ALA A 1 92 ? 10.608 8.123 -22.511 1.00 96.94 92 ALA A O 1
ATOM 711 N N . ALA A 1 93 ? 12.520 8.418 -21.364 1.00 95.19 93 ALA A N 1
ATOM 712 C CA . ALA A 1 93 ? 12.867 7.000 -21.307 1.00 95.19 93 ALA A CA 1
ATOM 713 C C . ALA A 1 93 ? 11.868 6.217 -20.444 1.00 95.19 93 ALA A C 1
ATOM 715 O O . ALA A 1 93 ? 11.415 5.145 -20.842 1.00 95.19 93 ALA A O 1
ATOM 716 N N . TYR A 1 94 ? 11.461 6.782 -19.305 1.00 94.25 94 TYR A N 1
ATOM 717 C CA . TYR A 1 94 ? 10.440 6.194 -18.442 1.00 94.25 94 TYR A CA 1
ATOM 718 C C . TYR A 1 94 ? 9.089 6.079 -19.153 1.00 94.25 94 TYR A C 1
ATOM 720 O O . TYR A 1 94 ? 8.460 5.025 -19.114 1.00 94.25 94 TYR A O 1
ATOM 728 N N . ALA A 1 95 ? 8.645 7.135 -19.842 1.00 93.88 95 ALA A N 1
ATOM 729 C CA . ALA A 1 95 ? 7.396 7.122 -20.598 1.00 93.88 95 ALA A CA 1
ATOM 730 C C . ALA A 1 95 ? 7.427 6.082 -21.726 1.00 93.88 95 ALA A C 1
ATOM 732 O O . ALA A 1 95 ? 6.456 5.346 -21.893 1.00 93.88 95 ALA A O 1
ATOM 733 N N . ALA A 1 96 ? 8.546 5.971 -22.450 1.00 95.50 96 ALA A N 1
ATOM 734 C CA . ALA A 1 96 ? 8.732 4.954 -23.481 1.00 95.50 96 ALA A CA 1
ATOM 735 C C . ALA A 1 96 ? 8.690 3.531 -22.897 1.00 95.50 96 ALA A C 1
ATOM 737 O O . ALA A 1 96 ? 7.967 2.679 -23.411 1.00 95.50 96 ALA A O 1
ATOM 738 N N . ALA A 1 97 ? 9.393 3.284 -21.787 1.00 92.75 97 ALA A N 1
ATOM 739 C CA . ALA A 1 97 ? 9.388 1.987 -21.110 1.00 92.75 97 ALA A CA 1
ATOM 740 C C . ALA A 1 97 ? 7.997 1.627 -20.560 1.00 92.75 97 ALA A C 1
ATOM 742 O O . ALA A 1 97 ? 7.546 0.490 -20.701 1.00 92.75 97 ALA A O 1
ATOM 743 N N . LYS A 1 98 ? 7.277 2.605 -19.997 1.00 91.19 98 LYS A N 1
ATOM 744 C CA . LYS A 1 98 ? 5.897 2.434 -19.531 1.00 91.19 98 LYS A CA 1
ATOM 745 C C . LYS A 1 98 ? 4.940 2.124 -20.682 1.00 91.19 98 LYS A C 1
ATOM 747 O O . LYS A 1 98 ? 4.137 1.207 -20.564 1.00 91.19 98 LYS A O 1
ATOM 752 N N . ALA A 1 99 ? 5.038 2.851 -21.796 1.00 92.38 99 ALA A N 1
ATOM 753 C CA . ALA A 1 99 ? 4.217 2.617 -22.986 1.00 92.38 99 ALA A CA 1
ATOM 754 C C . ALA A 1 99 ? 4.488 1.243 -23.622 1.00 92.38 99 ALA A C 1
ATOM 756 O O . ALA A 1 99 ? 3.574 0.624 -24.156 1.00 92.38 99 ALA A O 1
ATOM 757 N N . ALA A 1 100 ? 5.723 0.748 -23.515 1.00 93.94 100 ALA A N 1
ATOM 758 C CA . ALA A 1 100 ? 6.100 -0.597 -23.932 1.00 93.94 100 ALA A CA 1
ATOM 759 C C . ALA A 1 100 ? 5.658 -1.702 -22.949 1.00 93.94 100 ALA A C 1
ATOM 761 O O . ALA A 1 100 ? 5.895 -2.876 -23.223 1.00 93.94 100 ALA A O 1
ATOM 762 N N . GLY A 1 101 ? 5.056 -1.357 -21.802 1.00 88.69 101 GLY A N 1
ATOM 763 C CA . GLY A 1 101 ? 4.687 -2.321 -20.758 1.00 88.69 101 GLY A CA 1
ATOM 764 C C . GLY A 1 101 ? 5.887 -2.966 -20.058 1.00 88.69 101 GLY A C 1
ATOM 765 O O . GLY A 1 101 ? 5.743 -4.011 -19.435 1.00 88.69 101 GLY A O 1
ATOM 766 N N . ALA A 1 102 ? 7.075 -2.366 -20.171 1.00 86.69 102 ALA A N 1
ATOM 767 C CA . ALA A 1 102 ? 8.316 -2.917 -19.634 1.00 86.69 102 ALA A CA 1
ATOM 768 C C . ALA A 1 102 ? 8.536 -2.581 -18.150 1.00 86.69 102 ALA A C 1
ATOM 770 O O . ALA A 1 102 ? 9.432 -3.145 -17.524 1.00 86.69 102 ALA A O 1
ATOM 771 N N . LEU A 1 103 ? 7.758 -1.644 -17.593 1.00 90.88 103 LEU A N 1
ATOM 772 C CA . LEU A 1 103 ? 7.887 -1.234 -16.198 1.00 90.88 103 LEU A CA 1
ATOM 773 C C . LEU A 1 103 ? 6.851 -1.931 -15.304 1.00 90.88 103 LEU A C 1
ATOM 775 O O . LEU A 1 103 ? 5.665 -1.908 -15.641 1.00 90.88 103 LEU A O 1
ATOM 779 N N . PRO A 1 104 ? 7.267 -2.471 -14.143 1.00 93.12 104 PRO A N 1
ATOM 780 C CA . PRO A 1 104 ? 6.345 -2.815 -13.062 1.00 93.12 104 PRO A CA 1
ATOM 781 C C . PRO A 1 104 ? 5.608 -1.575 -12.530 1.00 93.12 104 PRO A C 1
ATOM 783 O O . PRO A 1 104 ? 5.970 -0.438 -12.836 1.00 93.12 104 PRO A O 1
ATOM 786 N N . ASP A 1 105 ? 4.585 -1.778 -11.702 1.00 93.75 105 ASP A N 1
ATOM 787 C CA . ASP A 1 105 ? 3.746 -0.689 -11.181 1.00 93.75 105 ASP A CA 1
ATOM 788 C C . ASP A 1 105 ? 3.763 -0.551 -9.656 1.00 93.75 105 ASP A C 1
ATOM 790 O O . ASP A 1 105 ? 3.280 0.454 -9.130 1.00 93.75 105 ASP A O 1
ATOM 794 N N . THR A 1 106 ? 4.345 -1.518 -8.946 1.00 95.00 106 THR A N 1
ATOM 795 C CA . THR A 1 106 ? 4.234 -1.631 -7.494 1.00 95.00 106 THR A CA 1
ATOM 796 C C . THR A 1 106 ? 5.570 -1.999 -6.865 1.00 95.00 106 THR A C 1
ATOM 798 O O . THR A 1 106 ? 6.336 -2.813 -7.380 1.00 95.00 106 THR A O 1
ATOM 801 N N . VAL A 1 107 ? 5.831 -1.414 -5.702 1.00 94.75 107 VAL A N 1
ATOM 802 C CA . VAL A 1 107 ? 6.948 -1.750 -4.830 1.00 94.75 107 VAL A CA 1
ATOM 803 C C . VAL A 1 107 ? 6.404 -2.370 -3.551 1.00 94.75 107 VAL A C 1
ATOM 805 O O . VAL A 1 107 ? 5.482 -1.845 -2.922 1.00 94.75 107 VAL A O 1
ATOM 808 N N . HIS A 1 108 ? 7.003 -3.487 -3.161 1.00 94.00 108 HIS A N 1
ATOM 809 C CA . HIS A 1 108 ? 6.747 -4.193 -1.921 1.00 94.00 108 HIS A CA 1
ATOM 810 C C . HIS A 1 108 ? 8.016 -4.178 -1.064 1.00 94.00 108 HIS A C 1
ATOM 812 O O . HIS A 1 108 ? 9.057 -4.668 -1.493 1.00 94.00 108 HIS A O 1
ATOM 818 N N . LYS A 1 109 ? 7.937 -3.614 0.144 1.00 93.56 109 LYS A N 1
ATOM 819 C CA . LYS A 1 109 ? 9.050 -3.547 1.100 1.00 93.56 109 LYS A CA 1
ATOM 820 C C . LYS A 1 109 ? 8.762 -4.390 2.329 1.00 93.56 109 LYS A C 1
ATOM 822 O O . LYS A 1 109 ? 7.642 -4.357 2.834 1.00 93.56 109 LYS A O 1
ATOM 827 N N . THR A 1 110 ? 9.785 -5.060 2.850 1.00 93.00 110 THR A N 1
ATOM 828 C CA . THR A 1 110 ? 9.756 -5.781 4.135 1.00 93.00 110 THR A CA 1
ATOM 829 C C . THR A 1 110 ? 11.102 -5.721 4.863 1.00 93.00 110 THR A C 1
ATOM 831 O O . THR A 1 110 ? 12.113 -5.442 4.227 1.00 93.00 110 THR A O 1
ATOM 834 N N . SER A 1 111 ? 11.132 -6.023 6.165 1.00 91.69 111 SER A N 1
ATOM 835 C CA . SER A 1 111 ? 12.344 -6.068 7.001 1.00 91.69 111 SER A CA 1
ATOM 836 C C . SER A 1 111 ? 12.608 -7.473 7.563 1.00 91.69 111 SER A C 1
ATOM 838 O O . SER A 1 111 ? 11.989 -7.867 8.549 1.00 91.69 111 SER A O 1
A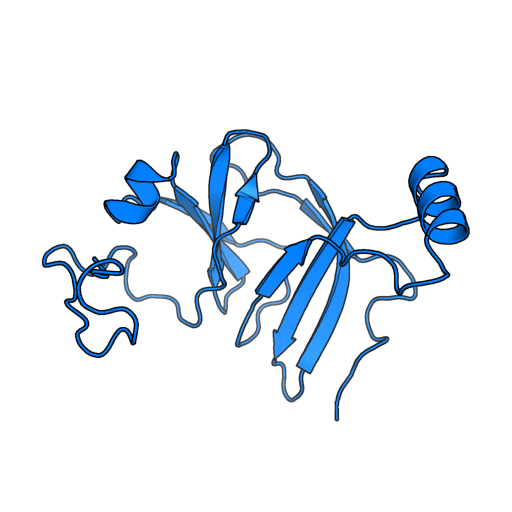TOM 840 N N . CYS A 1 112 ? 13.516 -8.239 6.945 1.00 86.62 112 CYS A N 1
ATOM 841 C CA . CYS A 1 112 ? 13.776 -9.664 7.226 1.00 86.62 112 CYS A CA 1
ATOM 842 C C . CYS A 1 112 ? 15.245 -9.906 7.602 1.00 86.62 112 CYS A C 1
ATOM 844 O O . CYS A 1 112 ? 15.984 -10.525 6.841 1.00 86.62 112 CYS A O 1
ATOM 846 N N . GLY A 1 113 ? 15.698 -9.362 8.736 1.00 84.44 113 GLY A N 1
ATOM 847 C CA . GLY A 1 113 ? 17.135 -9.320 9.066 1.00 84.44 113 GLY A CA 1
ATOM 848 C C . GLY A 1 113 ? 17.924 -8.269 8.267 1.00 84.44 113 GLY A C 1
ATOM 849 O O . GLY A 1 113 ? 19.145 -8.317 8.229 1.00 84.44 113 GLY A O 1
ATOM 850 N N . GLY A 1 114 ? 17.201 -7.347 7.633 1.00 86.19 114 GLY A N 1
ATOM 851 C CA . GLY A 1 114 ? 17.655 -6.288 6.733 1.00 86.19 114 GLY A CA 1
ATOM 852 C C . GLY A 1 114 ? 16.438 -5.752 5.980 1.00 86.19 114 GLY A C 1
ATOM 853 O O . GLY A 1 114 ? 15.382 -6.393 6.008 1.00 86.19 114 GLY A O 1
ATOM 854 N N . ASP A 1 115 ? 16.545 -4.597 5.333 1.00 88.19 115 ASP A N 1
ATOM 855 C CA . ASP A 1 115 ? 15.450 -4.089 4.507 1.00 88.19 115 ASP A CA 1
ATOM 856 C C . ASP A 1 115 ? 15.537 -4.647 3.083 1.00 88.19 115 ASP A C 1
ATOM 858 O O . ASP A 1 115 ? 16.607 -4.676 2.478 1.00 88.19 115 ASP A O 1
ATOM 862 N N . TRP A 1 116 ? 14.388 -5.085 2.565 1.00 87.06 116 TRP A N 1
ATOM 863 C CA . TRP A 1 116 ? 14.237 -5.724 1.261 1.00 87.06 116 TRP A CA 1
ATOM 864 C C . TRP A 1 116 ? 13.145 -5.030 0.464 1.00 87.06 116 TRP A C 1
ATOM 866 O O . TRP A 1 116 ? 12.028 -4.867 0.964 1.00 87.06 116 TRP A O 1
ATOM 876 N N . TRP A 1 117 ? 13.441 -4.700 -0.791 1.00 89.50 117 TRP A N 1
ATOM 877 C CA . TRP A 1 117 ? 12.468 -4.185 -1.748 1.00 89.50 117 TRP A CA 1
ATOM 878 C C . TRP A 1 117 ? 12.332 -5.141 -2.923 1.00 89.50 117 TRP A C 1
ATOM 880 O O . TRP A 1 117 ? 13.317 -5.495 -3.559 1.00 89.50 117 TRP A O 1
ATOM 890 N N . GLN A 1 118 ? 11.091 -5.489 -3.236 1.00 90.81 118 GLN A N 1
ATOM 891 C CA . GLN A 1 118 ? 10.708 -6.208 -4.439 1.00 90.81 118 GLN A CA 1
ATOM 892 C C . GLN A 1 118 ? 9.900 -5.264 -5.319 1.00 90.81 118 GLN A C 1
ATOM 894 O O . GLN A 1 118 ? 8.927 -4.655 -4.866 1.00 90.81 118 GLN A O 1
ATOM 899 N N . VAL A 1 119 ? 10.286 -5.152 -6.583 1.00 92.69 119 VAL A N 1
ATOM 900 C CA . VAL A 1 119 ? 9.513 -4.411 -7.581 1.00 92.69 119 VAL A CA 1
ATOM 901 C C . VAL A 1 119 ? 8.728 -5.415 -8.417 1.00 92.69 119 VAL A C 1
ATOM 903 O O . VAL A 1 119 ? 9.258 -6.459 -8.787 1.00 92.69 119 VAL A O 1
ATOM 906 N N . GLY A 1 120 ? 7.457 -5.133 -8.683 1.00 93.25 120 GLY A N 1
ATOM 907 C CA . GLY A 1 120 ? 6.569 -6.067 -9.364 1.00 93.25 120 GLY A CA 1
ATOM 908 C C . GLY A 1 120 ? 5.276 -5.430 -9.854 1.00 93.25 120 GLY A C 1
ATOM 909 O O . GLY A 1 120 ? 5.068 -4.223 -9.740 1.00 93.25 120 GLY A O 1
ATOM 910 N N . SER A 1 121 ? 4.400 -6.257 -10.413 1.00 94.81 121 SER A N 1
ATOM 911 C CA . SER A 1 121 ? 3.071 -5.835 -10.863 1.00 94.81 121 SER A CA 1
ATOM 912 C C . SER A 1 121 ? 2.002 -6.316 -9.889 1.00 94.81 121 SER A C 1
ATOM 914 O O . SER A 1 121 ? 1.973 -7.504 -9.550 1.00 94.81 121 SER A O 1
ATOM 916 N N . TYR A 1 122 ? 1.117 -5.419 -9.454 1.00 96.38 122 TYR A N 1
ATOM 917 C CA . TYR A 1 122 ? 0.013 -5.752 -8.554 1.00 96.38 122 TYR A CA 1
ATOM 918 C C . TYR A 1 122 ? -1.341 -5.674 -9.257 1.00 96.38 122 TYR A C 1
ATOM 920 O O . 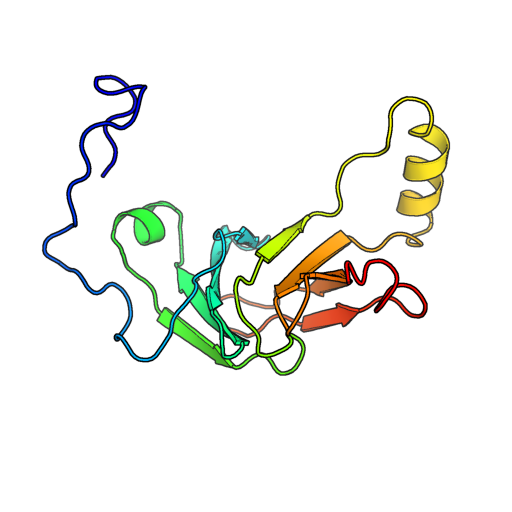TYR A 1 122 ? -1.775 -4.621 -9.718 1.00 96.38 122 TYR A O 1
ATOM 928 N N . VAL A 1 123 ? -2.076 -6.785 -9.251 1.00 97.12 123 VAL A N 1
ATOM 929 C CA . VAL A 1 123 ? -3.463 -6.837 -9.722 1.00 97.12 123 VAL A CA 1
ATOM 930 C C . VAL A 1 123 ? -4.372 -6.987 -8.514 1.00 97.12 123 VAL A C 1
ATOM 932 O O . VAL A 1 123 ? -4.349 -8.008 -7.838 1.00 97.12 123 VAL A O 1
ATOM 935 N N . ALA A 1 124 ? -5.204 -5.984 -8.235 1.00 96.00 124 ALA A N 1
ATOM 936 C CA . ALA A 1 124 ? -6.044 -5.983 -7.036 1.00 96.00 124 ALA A CA 1
ATOM 937 C C . ALA A 1 124 ? -7.108 -7.102 -7.014 1.00 96.00 124 ALA A C 1
ATOM 939 O O . ALA A 1 124 ? -7.501 -7.545 -5.938 1.00 96.00 124 ALA A O 1
ATOM 940 N N . GLY A 1 125 ? -7.583 -7.564 -8.173 1.00 95.62 125 GLY A N 1
ATOM 941 C CA . GLY A 1 125 ? -8.749 -8.448 -8.246 1.00 95.62 125 GLY A CA 1
ATOM 942 C C . GLY A 1 125 ? -10.051 -7.763 -7.784 1.00 95.62 125 GLY A C 1
ATOM 943 O O . GLY A 1 125 ? -10.057 -6.562 -7.494 1.00 95.62 125 GLY A O 1
ATOM 944 N N . PRO A 1 126 ? -11.177 -8.498 -7.747 1.00 98.00 126 PRO A N 1
ATOM 945 C CA . PRO A 1 126 ? -12.450 -7.991 -7.231 1.00 98.00 126 PRO A CA 1
ATOM 946 C C . PRO A 1 126 ? -12.381 -7.550 -5.752 1.00 98.00 126 PRO A C 1
ATOM 948 O O . PRO A 1 126 ? -11.535 -8.049 -4.998 1.00 98.00 126 PRO A O 1
ATOM 951 N N . PRO A 1 127 ? -13.297 -6.675 -5.290 1.00 98.19 127 PRO A N 1
ATOM 952 C CA . PRO A 1 127 ? -13.438 -6.373 -3.866 1.00 98.19 127 PRO A CA 1
ATOM 953 C C . PRO A 1 127 ? -13.575 -7.643 -3.023 1.00 98.19 127 PRO A C 1
ATOM 955 O O . PRO A 1 127 ? -14.213 -8.609 -3.446 1.00 98.19 127 PRO A O 1
ATOM 958 N N . LYS A 1 128 ? -13.018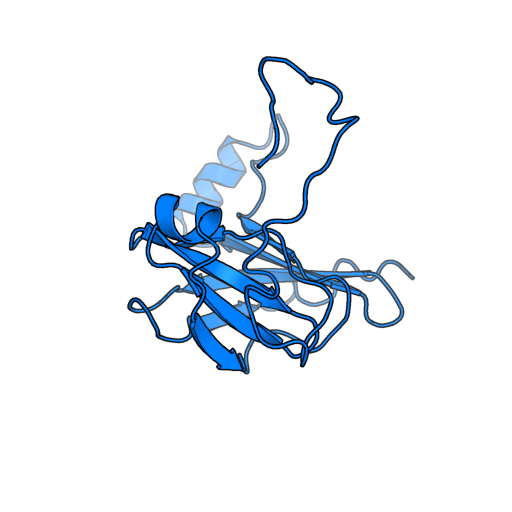 -7.624 -1.809 1.00 98.12 128 LYS A N 1
ATOM 959 C CA . LYS A 1 128 ? -13.034 -8.736 -0.842 1.00 98.12 128 LYS A CA 1
ATOM 960 C C . LYS A 1 128 ? -12.326 -10.010 -1.306 1.00 98.12 128 LYS A C 1
ATOM 962 O O . LYS A 1 128 ? -12.533 -11.069 -0.721 1.00 98.12 128 LYS A O 1
ATOM 967 N N . THR A 1 129 ? -11.481 -9.921 -2.328 1.00 98.31 129 THR A N 1
ATOM 968 C CA . THR A 1 129 ? -10.645 -11.038 -2.782 1.00 98.31 129 THR A CA 1
ATOM 969 C C . THR A 1 129 ? -9.178 -10.643 -2.744 1.00 98.31 129 THR A C 1
ATOM 971 O O . THR A 1 129 ? -8.842 -9.458 -2.815 1.00 98.31 129 THR A O 1
ATOM 974 N N . LEU A 1 130 ? -8.294 -11.629 -2.585 1.00 98.25 130 LEU A N 1
ATOM 975 C CA . LEU A 1 130 ? -6.862 -11.374 -2.662 1.00 98.25 130 LEU A CA 1
ATOM 976 C C . LEU A 1 130 ? -6.515 -10.906 -4.077 1.00 98.25 130 LEU A C 1
ATOM 978 O O . LEU A 1 130 ? -6.950 -11.496 -5.065 1.00 98.25 130 LEU A O 1
ATOM 982 N N . GLY A 1 131 ? -5.724 -9.840 -4.149 1.00 96.94 131 GLY A N 1
ATOM 983 C CA . GLY A 1 131 ? -5.009 -9.506 -5.372 1.00 96.94 131 GLY A CA 1
ATOM 984 C C . GLY A 1 131 ? -3.792 -10.408 -5.555 1.00 96.94 131 GLY A C 1
ATOM 985 O O . GLY A 1 131 ? -3.433 -11.151 -4.642 1.00 96.94 131 GLY A O 1
ATOM 986 N N . SER A 1 132 ? -3.136 -10.282 -6.703 1.00 97.31 132 SER A N 1
ATOM 987 C CA . SER A 1 132 ? -1.885 -10.974 -7.002 1.00 97.31 132 SER A CA 1
ATOM 988 C C . SER A 1 132 ? -0.729 -9.991 -7.148 1.00 97.31 132 SER A C 1
ATOM 990 O O . SER A 1 132 ? -0.867 -8.995 -7.866 1.00 97.31 132 SER A O 1
ATOM 992 N N . PHE A 1 133 ? 0.408 -10.282 -6.525 1.00 96.06 133 PHE A N 1
ATOM 993 C CA . PHE A 1 133 ? 1.662 -9.556 -6.728 1.00 96.06 133 PHE A CA 1
ATOM 994 C C . PHE A 1 133 ? 2.665 -10.457 -7.444 1.00 96.06 133 PHE A C 1
ATOM 996 O O . PHE A 1 133 ? 3.046 -11.505 -6.937 1.00 96.06 133 PHE A O 1
ATOM 1003 N N . ASN A 1 134 ? 3.128 -10.025 -8.612 1.00 94.19 134 ASN A N 1
ATOM 1004 C CA . ASN A 1 134 ? 4.146 -10.744 -9.367 1.00 94.19 134 ASN A CA 1
ATOM 1005 C C . ASN A 1 134 ? 5.438 -9.935 -9.331 1.00 94.19 134 ASN A C 1
ATOM 1007 O O . ASN A 1 134 ? 5.510 -8.872 -9.952 1.00 94.19 134 ASN A O 1
ATOM 1011 N N . ALA A 1 135 ? 6.435 -10.421 -8.591 1.00 91.44 135 ALA A N 1
ATOM 1012 C CA . ALA A 1 135 ? 7.762 -9.818 -8.581 1.00 91.44 135 ALA A CA 1
ATOM 1013 C C . ALA A 1 135 ? 8.379 -9.878 -9.988 1.00 91.44 135 ALA A C 1
ATOM 1015 O O . ALA A 1 135 ? 8.208 -10.864 -10.706 1.00 91.44 135 ALA A O 1
ATOM 1016 N N . THR A 1 136 ? 9.069 -8.814 -10.391 1.00 90.81 136 THR A N 1
ATOM 1017 C CA . THR A 1 136 ? 9.723 -8.735 -11.698 1.00 90.81 136 THR A CA 1
ATOM 1018 C C . THR A 1 136 ? 11.044 -9.514 -11.676 1.00 90.81 136 THR A C 1
ATOM 1020 O O . THR A 1 136 ? 11.918 -9.155 -10.884 1.00 90.81 136 THR A O 1
ATOM 1023 N N . PRO A 1 137 ? 11.237 -10.498 -12.579 1.00 86.19 137 PRO A N 1
ATOM 1024 C CA . PRO A 1 137 ? 12.492 -11.232 -12.735 1.00 86.19 137 PRO A CA 1
ATOM 1025 C C . PRO A 1 137 ? 13.736 -10.355 -12.862 1.00 86.19 137 PRO A C 1
ATOM 1027 O O . PRO A 1 137 ? 13.799 -9.473 -13.718 1.00 86.19 137 PRO A O 1
ATOM 1030 N N . GLY A 1 138 ? 14.743 -10.633 -12.037 1.00 81.38 138 GLY A N 1
ATOM 1031 C CA . GLY A 1 138 ? 16.012 -9.908 -11.964 1.00 81.38 138 GLY A CA 1
ATOM 1032 C C . GLY A 1 138 ? 15.979 -8.638 -11.106 1.00 81.38 138 GLY A C 1
ATOM 1033 O O . GLY A 1 138 ? 16.997 -7.953 -11.020 1.00 81.38 138 GLY A O 1
ATOM 1034 N N . TRP A 1 139 ? 14.839 -8.312 -10.489 1.00 76.69 139 TRP A N 1
ATOM 1035 C CA . TRP A 1 139 ? 14.652 -7.134 -9.632 1.00 76.69 139 TRP A CA 1
ATOM 1036 C C . TRP A 1 139 ? 14.345 -7.492 -8.174 1.00 76.69 139 TRP A C 1
ATOM 1038 O O . TRP A 1 139 ? 14.113 -6.601 -7.358 1.00 76.69 139 TRP A O 1
ATOM 1048 N N . GLU A 1 140 ? 14.319 -8.781 -7.838 1.00 67.00 140 GLU A N 1
ATOM 1049 C CA . GLU A 1 140 ? 13.771 -9.278 -6.575 1.00 67.00 140 GLU A CA 1
ATOM 1050 C C . GLU A 1 140 ? 14.669 -9.027 -5.363 1.00 67.00 140 GLU A C 1
ATOM 1052 O O . GLU A 1 140 ? 14.145 -8.888 -4.260 1.00 67.00 140 GLU A O 1
ATOM 1057 N N . ASP A 1 141 ? 15.983 -8.914 -5.578 1.00 61.00 141 ASP A N 1
ATOM 1058 C CA . ASP A 1 141 ? 16.991 -8.792 -4.516 1.00 61.00 141 ASP A CA 1
ATOM 1059 C C . ASP A 1 141 ? 17.920 -7.574 -4.709 1.00 61.00 141 ASP A C 1
ATOM 1061 O O . ASP A 1 141 ? 18.964 -7.465 -4.069 1.00 61.00 141 ASP A O 1
ATOM 1065 N N . LEU A 1 142 ? 17.568 -6.633 -5.596 1.00 54.88 142 LEU A N 1
ATOM 1066 C CA . LEU A 1 142 ? 18.457 -5.518 -5.973 1.00 54.88 142 LEU A CA 1
ATOM 1067 C C . LEU A 1 142 ? 18.748 -4.522 -4.837 1.00 54.88 142 LEU A C 1
ATOM 1069 O O . LEU A 1 142 ? 19.636 -3.681 -4.977 1.00 54.88 142 LEU A O 1
ATOM 1073 N N . PHE A 1 143 ? 18.022 -4.602 -3.722 1.00 58.50 143 PHE A N 1
ATOM 1074 C CA . PHE A 1 143 ? 18.133 -3.660 -2.611 1.00 58.50 143 PHE A CA 1
ATOM 1075 C C . PHE A 1 143 ? 18.201 -4.372 -1.258 1.00 58.50 143 PHE A C 1
ATOM 1077 O O . PHE A 1 143 ? 17.466 -4.018 -0.342 1.00 58.50 143 PHE A O 1
ATOM 1084 N N . GLU A 1 144 ? 19.066 -5.377 -1.118 1.00 56.53 144 GLU A N 1
ATOM 1085 C CA . GLU A 1 144 ? 19.478 -5.838 0.211 1.00 56.53 144 GLU A CA 1
ATOM 1086 C C . GLU A 1 144 ? 20.352 -4.743 0.855 1.00 56.53 144 GLU A C 1
ATOM 1088 O O . GLU A 1 144 ? 21.526 -4.588 0.513 1.00 56.53 144 GLU A O 1
ATOM 1093 N N . GLN A 1 145 ? 19.791 -3.953 1.776 1.00 52.06 145 GLN A N 1
ATOM 1094 C CA . GLN A 1 145 ? 20.621 -3.178 2.704 1.00 52.06 145 GLN A CA 1
ATOM 1095 C C . GLN A 1 145 ? 21.040 -4.111 3.846 1.00 52.06 145 GLN A C 1
ATOM 1097 O O . GLN A 1 145 ? 20.238 -4.385 4.742 1.00 52.06 145 GLN A O 1
ATOM 1102 N N . ARG A 1 146 ? 22.273 -4.630 3.763 1.00 50.28 146 ARG A N 1
ATOM 1103 C CA . ARG A 1 146 ? 22.962 -5.304 4.876 1.00 50.28 146 ARG A CA 1
ATOM 1104 C C . ARG A 1 146 ? 23.554 -4.296 5.849 1.00 50.28 146 ARG A C 1
ATOM 1106 O O . ARG A 1 146 ? 24.112 -3.286 5.363 1.00 50.28 146 ARG A O 1
#